Protein AF-A0A5E4D753-F1 (afdb_monomer_lite)

Secondary structure (DSSP, 8-state):
-B--------SS------EEE---TT-TT---EEEPPPPPS-SS-B------

InterPro domains:
  IPR000008 C2 domain [PF00168] (6-52)
  IPR027080 Protein Unc-13 [PTHR10480] (1-52)
  IPR035892 C2 domain superfamily [G3DSA:2.60.40.150] (1-52)
  IPR035892 C2 domain superfamily [SSF49562] (7-51)

Radius of gyration: 13.85 Å; chains: 1; bounding box: 31×22×34 Å

pLDDT: mean 87.83, std 7.29, range [67.12, 97.06]

Organism: Marmota monax (NCBI:txid9995)

Structure (mmCIF, N/CA/C/O backbone):
data_AF-A0A5E4D753-F1
#
_entry.id   AF-A0A5E4D753-F1
#
loop_
_atom_site.group_PDB
_atom_site.id
_atom_site.type_symbol
_atom_site.label_atom_id
_atom_site.label_alt_id
_atom_site.label_comp_id
_atom_site.label_asym_id
_atom_site.label_entity_id
_atom_site.label_seq_id
_atom_site.pdbx_PDB_ins_code
_atom_site.Cartn_x
_atom_site.Cartn_y
_atom_site.Cartn_z
_atom_site.occupancy
_atom_site.B_iso_or_equiv
_atom_site.auth_seq_id
_atom_site.auth_comp_id
_atom_site.auth_asym_id
_atom_site.auth_atom_id
_atom_site.pdbx_PDB_model_num
ATOM 1 N N . ILE A 1 1 ? -6.837 -9.175 -3.093 1.00 81.62 1 ILE A N 1
ATOM 2 C CA . ILE A 1 1 ? -7.105 -7.899 -3.810 1.00 81.62 1 ILE A CA 1
ATOM 3 C C . ILE A 1 1 ? -6.176 -7.810 -5.021 1.00 81.62 1 ILE A C 1
ATOM 5 O O . ILE A 1 1 ? -5.004 -8.169 -4.889 1.00 81.62 1 ILE A O 1
ATOM 9 N N . ALA A 1 2 ? -6.700 -7.392 -6.176 1.00 82.31 2 ALA A N 1
ATOM 10 C CA . ALA A 1 2 ? -5.953 -7.159 -7.414 1.00 82.31 2 ALA A CA 1
ATOM 11 C C . ALA A 1 2 ? -6.430 -5.851 -8.061 1.00 82.31 2 ALA A C 1
ATOM 13 O O . ALA A 1 2 ? -7.605 -5.507 -7.937 1.00 82.31 2 ALA A O 1
ATOM 14 N N . ILE A 1 3 ? -5.518 -5.139 -8.717 1.00 88.56 3 ILE A N 1
ATOM 15 C CA . ILE A 1 3 ? -5.787 -3.907 -9.468 1.00 88.56 3 ILE A CA 1
ATOM 16 C C . ILE A 1 3 ? -5.226 -4.116 -10.871 1.00 88.56 3 ILE A C 1
ATOM 18 O O . ILE A 1 3 ? -4.164 -4.724 -11.007 1.00 88.56 3 ILE A O 1
ATOM 22 N N . ASN A 1 4 ? -5.931 -3.621 -11.885 1.00 87.62 4 ASN A N 1
ATOM 23 C CA . ASN A 1 4 ? -5.533 -3.738 -13.282 1.00 87.62 4 ASN A CA 1
ATOM 24 C C . ASN A 1 4 ? -5.405 -2.343 -13.898 1.00 87.62 4 ASN A C 1
ATOM 26 O O . ASN A 1 4 ? -6.230 -1.475 -13.610 1.00 87.62 4 ASN A O 1
ATOM 30 N N . ASP A 1 5 ? -4.388 -2.167 -14.740 1.00 86.06 5 ASP A N 1
ATOM 31 C CA . ASP A 1 5 ? -4.215 -1.019 -15.638 1.00 86.06 5 ASP A CA 1
ATOM 32 C C . ASP A 1 5 ? -4.248 0.339 -14.929 1.00 86.06 5 ASP A C 1
ATOM 34 O O . ASP A 1 5 ? -4.881 1.298 -15.376 1.00 86.06 5 ASP A O 1
ATOM 38 N N . LEU A 1 6 ? -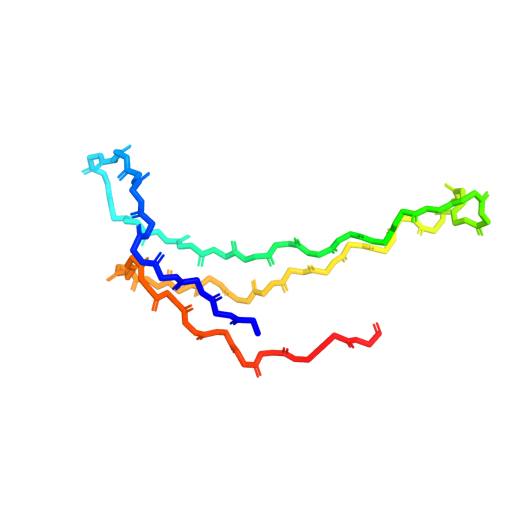3.547 0.429 -13.794 1.00 86.75 6 LEU A N 1
ATOM 39 C CA . LEU A 1 6 ? -3.452 1.684 -13.066 1.00 86.75 6 LEU A CA 1
ATOM 40 C C . LEU A 1 6 ? -2.728 2.734 -13.919 1.00 86.75 6 LEU A C 1
ATOM 42 O O . LEU A 1 6 ? -1.547 2.589 -14.233 1.00 86.75 6 LEU A O 1
ATOM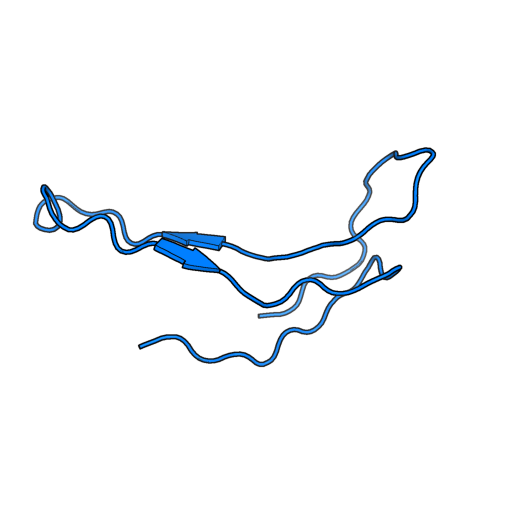 46 N N . ASN A 1 7 ? -3.426 3.819 -14.241 1.00 85.25 7 ASN A N 1
ATOM 47 C CA . ASN A 1 7 ? -2.834 4.970 -14.905 1.00 85.25 7 ASN A CA 1
ATOM 48 C C . ASN A 1 7 ? -2.300 5.948 -13.853 1.00 85.25 7 ASN A C 1
ATOM 50 O O . ASN A 1 7 ? -3.069 6.648 -13.193 1.00 85.25 7 ASN A O 1
ATOM 54 N N . TRP A 1 8 ? -0.981 5.974 -13.674 1.00 83.62 8 TRP A N 1
ATOM 55 C CA . TRP A 1 8 ? -0.319 6.875 -12.738 1.00 83.62 8 TRP A CA 1
ATOM 56 C C . TRP A 1 8 ? 0.981 7.403 -13.342 1.00 83.62 8 TRP A C 1
ATOM 58 O O . TRP A 1 8 ? 1.820 6.643 -13.821 1.00 83.62 8 TRP A O 1
ATOM 68 N N . GLN A 1 9 ? 1.165 8.721 -13.305 1.00 84.50 9 GLN A N 1
ATOM 69 C CA . GLN A 1 9 ? 2.344 9.370 -13.870 1.00 84.50 9 GLN A CA 1
ATOM 70 C C . GLN A 1 9 ? 3.432 9.506 -12.803 1.00 84.50 9 GLN A C 1
ATOM 72 O O . GLN A 1 9 ? 3.260 10.188 -11.795 1.00 84.50 9 GLN A O 1
ATOM 77 N N . THR A 1 10 ? 4.573 8.854 -13.012 1.00 83.00 10 THR A N 1
ATOM 78 C CA . THR A 1 10 ? 5.757 9.032 -12.166 1.00 83.00 10 THR A CA 1
ATOM 79 C C . THR A 1 10 ? 7.026 8.900 -12.999 1.00 83.00 10 THR A C 1
ATOM 81 O O . THR A 1 10 ? 7.098 8.078 -13.908 1.00 83.00 10 THR A O 1
ATOM 84 N N . SER A 1 11 ? 8.024 9.729 -12.695 1.00 82.12 11 SER A N 1
ATOM 85 C CA . SER A 1 11 ? 9.373 9.634 -13.264 1.00 82.12 11 SER A CA 1
ATOM 86 C C . SER A 1 11 ? 10.245 8.595 -12.549 1.00 82.12 11 SER A C 1
ATOM 88 O O . SER A 1 11 ? 11.329 8.268 -13.025 1.00 82.12 11 SER A O 1
ATOM 90 N N . ALA A 1 12 ? 9.786 8.078 -11.404 1.00 86.44 12 ALA A N 1
ATOM 91 C CA . ALA A 1 12 ? 10.482 7.089 -10.593 1.00 86.44 12 ALA A CA 1
ATOM 92 C C . ALA A 1 12 ? 9.845 5.697 -10.733 1.00 86.44 12 ALA A C 1
ATOM 94 O O . ALA A 1 12 ? 8.780 5.526 -11.321 1.00 86.44 12 ALA A O 1
ATOM 95 N N . MET A 1 13 ? 10.485 4.670 -10.167 1.00 88.94 13 MET A N 1
ATOM 96 C CA . MET A 1 13 ? 9.915 3.321 -10.166 1.00 88.94 13 MET A CA 1
ATOM 97 C C . MET A 1 13 ? 8.605 3.295 -9.370 1.00 88.94 13 MET A C 1
ATOM 99 O O . MET A 1 13 ? 8.588 3.604 -8.177 1.00 88.94 13 MET A O 1
ATOM 103 N N . PH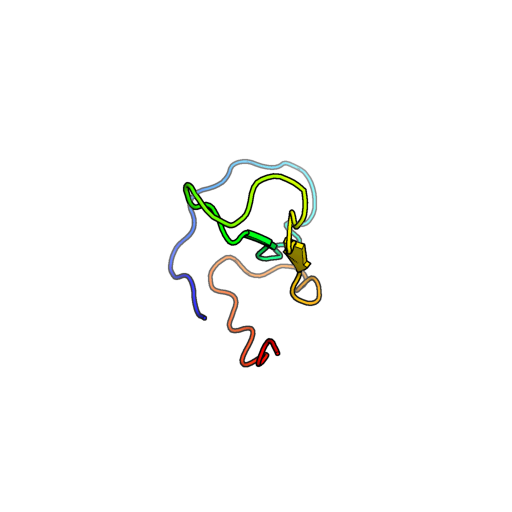E A 1 14 ? 7.525 2.860 -10.016 1.00 90.06 14 PHE A N 1
ATOM 104 C CA . PHE A 1 14 ? 6.235 2.689 -9.363 1.00 90.06 14 PHE A CA 1
ATOM 105 C C . PHE A 1 14 ? 6.267 1.511 -8.383 1.00 90.06 14 PHE A C 1
ATOM 107 O O . PHE A 1 14 ? 6.738 0.421 -8.717 1.00 90.06 14 PHE A O 1
ATOM 114 N N . ARG A 1 15 ? 5.798 1.731 -7.151 1.00 93.31 15 ARG A N 1
ATOM 115 C CA . ARG A 1 15 ? 5.858 0.743 -6.066 1.00 93.31 15 ARG A CA 1
ATOM 116 C C . ARG A 1 15 ? 4.527 0.670 -5.304 1.00 93.31 15 ARG A C 1
ATOM 118 O O . ARG A 1 15 ? 4.425 1.243 -4.219 1.00 93.31 15 ARG A O 1
ATOM 125 N N . PRO A 1 16 ? 3.484 0.035 -5.868 1.00 94.31 16 PRO A N 1
ATOM 126 C CA . PRO A 1 16 ? 2.149 0.069 -5.280 1.00 94.31 16 PRO A CA 1
ATOM 127 C C . PRO A 1 16 ? 1.994 -0.824 -4.044 1.00 94.31 16 PRO A C 1
ATOM 129 O O . PRO A 1 16 ? 2.501 -1.950 -3.993 1.00 94.31 16 PRO A O 1
ATOM 132 N N . PHE A 1 17 ? 1.167 -0.372 -3.104 1.00 95.69 17 PHE A N 1
ATOM 133 C CA . PHE A 1 17 ? 0.619 -1.136 -1.978 1.00 95.69 17 PHE A CA 1
ATOM 134 C C . PHE A 1 17 ? -0.848 -0.731 -1.752 1.00 95.69 17 PHE A C 1
ATOM 136 O O . PHE A 1 17 ? -1.287 0.302 -2.255 1.00 95.69 17 PHE A O 1
ATOM 143 N N . VAL A 1 18 ? -1.607 -1.540 -1.012 1.00 95.00 18 VAL A N 1
ATOM 144 C CA . VAL A 1 18 ? -3.010 -1.270 -0.665 1.00 95.00 18 VAL A CA 1
ATOM 145 C C . VAL A 1 18 ? -3.142 -1.156 0.850 1.00 95.00 18 VAL A C 1
ATOM 147 O O . VAL A 1 18 ? -2.703 -2.046 1.571 1.00 95.00 18 VAL A O 1
ATOM 150 N N . GLU A 1 19 ? -3.775 -0.086 1.332 1.00 93.88 19 GLU A N 1
ATOM 151 C CA . GLU A 1 19 ? -4.220 0.049 2.725 1.00 93.88 19 GLU A CA 1
ATOM 152 C C . GLU A 1 19 ? -5.733 -0.194 2.807 1.00 93.88 19 GLU A C 1
ATOM 154 O O . GLU A 1 19 ? -6.508 0.347 2.018 1.00 93.88 19 GLU A O 1
ATOM 159 N N . VAL A 1 20 ? -6.157 -1.002 3.775 1.00 90.69 20 VAL A N 1
ATOM 160 C CA . VAL A 1 20 ? -7.557 -1.260 4.113 1.00 90.69 20 VAL A CA 1
ATOM 161 C C . VAL A 1 20 ? -7.852 -0.627 5.467 1.00 90.69 20 VAL A C 1
ATOM 163 O O . VAL A 1 20 ? -7.127 -0.843 6.439 1.00 90.69 20 VAL A O 1
ATOM 166 N N . CYS A 1 21 ? -8.937 0.142 5.536 1.00 89.31 21 CYS A N 1
ATOM 167 C CA . CYS A 1 21 ? -9.397 0.803 6.751 1.00 89.31 21 CYS A CA 1
ATOM 168 C C . CYS A 1 21 ? -10.860 0.436 7.017 1.00 89.31 21 CYS A C 1
ATOM 170 O O . CYS A 1 21 ? -11.701 0.560 6.127 1.00 89.31 21 CYS A O 1
ATOM 172 N N . LEU A 1 22 ? -11.166 0.001 8.238 1.00 87.44 22 LEU A N 1
ATOM 173 C CA . LEU A 1 22 ? -12.542 -0.229 8.678 1.00 87.44 22 LEU A CA 1
ATOM 174 C C . LEU A 1 22 ? -13.110 1.059 9.280 1.00 87.44 22 LEU A C 1
ATOM 176 O O . LEU A 1 22 ? -12.564 1.592 10.246 1.00 87.44 22 LEU A O 1
ATOM 180 N N . LEU A 1 23 ? -14.216 1.543 8.714 1.00 86.19 23 LEU A N 1
ATOM 181 C CA . LEU A 1 23 ? -14.920 2.750 9.146 1.00 86.19 23 LEU A CA 1
ATOM 182 C C . LEU A 1 23 ? -16.359 2.390 9.524 1.00 86.19 23 LEU A C 1
ATOM 184 O O . LEU A 1 23 ? -17.007 1.615 8.824 1.00 86.19 23 LEU A O 1
ATOM 188 N N . GLY A 1 24 ? -16.869 2.938 10.626 1.00 84.56 24 GLY A N 1
ATOM 189 C CA . GLY A 1 24 ? -18.239 2.679 11.059 1.00 84.56 24 GLY A CA 1
ATOM 190 C C . GLY A 1 24 ? -18.591 3.342 12.392 1.00 84.56 24 GLY A C 1
ATOM 191 O O . GLY A 1 24 ? -17.692 3.635 13.182 1.00 84.56 24 GLY A O 1
ATOM 192 N N . PRO A 1 25 ? -19.890 3.557 12.665 1.00 84.25 25 PRO A N 1
ATOM 193 C CA . PRO A 1 25 ? -20.363 4.306 13.834 1.00 84.25 25 PRO A CA 1
ATOM 194 C C . PRO A 1 25 ? -19.945 3.680 15.174 1.00 84.25 25 PRO A C 1
ATOM 196 O O . PRO A 1 25 ? -19.712 4.396 16.139 1.00 84.25 25 PRO A O 1
ATOM 199 N N . ASN A 1 26 ? -19.757 2.357 15.215 1.00 84.06 26 ASN A N 1
ATOM 200 C CA . ASN A 1 26 ? -19.335 1.622 16.415 1.00 84.06 26 ASN A CA 1
ATOM 201 C C . ASN A 1 26 ? -17.821 1.327 16.451 1.00 84.06 26 ASN A C 1
ATOM 203 O O . ASN A 1 26 ? -17.363 0.515 17.251 1.00 84.06 26 ASN A O 1
ATOM 207 N N . LEU A 1 27 ? -17.036 1.946 15.562 1.00 78.69 27 LEU A N 1
ATOM 208 C CA . LEU A 1 27 ? -15.584 1.754 15.444 1.00 78.69 27 LEU A CA 1
ATOM 209 C C . LEU A 1 27 ? -14.785 2.973 15.939 1.00 78.69 27 LEU A C 1
ATOM 211 O O . LEU A 1 27 ? -13.603 3.082 15.625 1.00 78.69 27 LEU A O 1
ATOM 215 N N . GLY A 1 28 ? -15.421 3.857 16.723 1.00 71.31 28 GLY A N 1
ATOM 216 C CA . GLY A 1 28 ? -14.934 5.190 17.117 1.00 71.31 28 GLY A CA 1
ATOM 217 C C . GLY A 1 28 ? -13.443 5.272 17.458 1.00 71.31 28 GLY A C 1
ATOM 218 O O . GLY A 1 28 ? -12.711 6.005 16.797 1.00 71.31 28 GLY A O 1
ATOM 219 N N . ASP A 1 29 ? -12.973 4.455 18.405 1.00 69.38 29 ASP A N 1
ATOM 220 C CA . ASP A 1 29 ? -11.563 4.470 18.838 1.00 69.38 29 ASP A CA 1
ATOM 221 C C . ASP A 1 29 ? -10.704 3.403 18.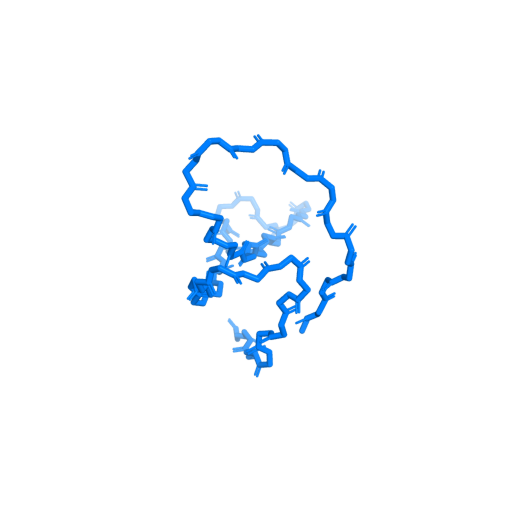144 1.00 69.38 29 ASP A C 1
ATOM 223 O O . ASP A 1 29 ? -9.474 3.416 18.202 1.00 69.38 29 ASP A O 1
ATOM 227 N N . LYS A 1 30 ? -11.343 2.452 17.456 1.00 67.56 30 LYS A N 1
ATOM 228 C CA . LYS A 1 30 ? -10.680 1.323 16.797 1.00 67.56 30 LYS A CA 1
ATOM 229 C C . LYS A 1 30 ? -10.511 1.614 15.313 1.00 67.56 30 LYS A C 1
ATOM 231 O O . LYS A 1 30 ? -11.103 0.946 14.466 1.00 67.56 30 LYS A O 1
ATOM 236 N N . LYS A 1 31 ? -9.626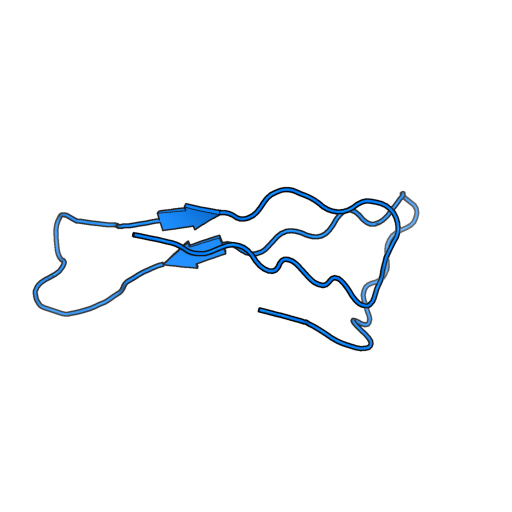 2.560 14.985 1.00 67.12 31 LYS A N 1
ATOM 237 C CA . LYS A 1 31 ? -9.101 2.686 13.617 1.00 67.12 31 LYS A CA 1
ATOM 238 C C . LYS A 1 31 ? -8.234 1.466 13.295 1.00 67.12 31 LYS A C 1
ATOM 240 O O . LYS A 1 31 ? -7.031 1.459 13.532 1.00 67.12 31 LYS A O 1
ATOM 245 N N . ARG A 1 32 ? -8.855 0.412 12.763 1.00 80.88 32 ARG A N 1
ATOM 246 C CA . ARG A 1 32 ? -8.148 -0.752 12.220 1.00 80.88 32 ARG A CA 1
ATOM 247 C C . ARG A 1 32 ? -7.684 -0.422 10.805 1.00 80.88 32 ARG A C 1
ATOM 249 O O . ARG A 1 32 ? -8.489 -0.435 9.875 1.00 80.88 32 ARG A O 1
ATOM 256 N N . LYS A 1 33 ? -6.393 -0.114 10.674 1.00 89.56 33 LYS A N 1
ATOM 257 C CA . LYS A 1 33 ? -5.693 0.034 9.395 1.00 89.56 33 LYS A CA 1
ATOM 258 C C . LYS A 1 33 ? -4.766 -1.154 9.181 1.00 89.56 33 LYS A C 1
ATOM 260 O O . LYS A 1 33 ? -4.004 -1.495 10.083 1.00 89.56 33 LYS A O 1
ATOM 265 N N . GLN A 1 34 ? -4.830 -1.767 8.006 1.00 92.19 34 GLN A N 1
ATOM 266 C CA . GLN A 1 34 ? -3.943 -2.860 7.607 1.00 92.19 34 GLN A CA 1
ATOM 267 C C . GLN A 1 34 ? -3.425 -2.593 6.196 1.00 92.19 34 GLN A C 1
ATOM 269 O O . GLN A 1 34 ? -4.194 -2.202 5.323 1.00 92.19 34 GLN A O 1
ATOM 274 N N . GLY A 1 35 ? -2.125 -2.769 5.980 1.00 94.88 35 GLY A N 1
ATOM 275 C CA . GLY A 1 35 ? -1.477 -2.526 4.692 1.00 94.88 35 GLY A CA 1
ATOM 276 C C . GLY A 1 35 ? -0.931 -3.811 4.091 1.00 94.88 35 GLY A C 1
ATOM 277 O O . GLY A 1 35 ? -0.450 -4.677 4.822 1.00 94.88 35 GLY A O 1
ATOM 278 N N . THR A 1 36 ? -0.983 -3.927 2.766 1.00 97.06 36 THR A N 1
ATOM 279 C CA . THR A 1 36 ? -0.289 -4.998 2.051 1.00 97.06 36 THR A CA 1
ATOM 280 C C . THR A 1 36 ? 1.207 -4.722 1.966 1.00 97.06 36 THR A C 1
ATOM 282 O O . THR A 1 36 ? 1.662 -3.583 2.102 1.00 97.06 36 THR A O 1
ATOM 285 N N . LYS A 1 37 ? 1.986 -5.740 1.604 1.00 96.56 37 LYS A N 1
ATOM 286 C CA . LYS A 1 37 ? 3.371 -5.524 1.172 1.00 96.56 37 LYS A CA 1
ATOM 287 C C . LYS A 1 37 ? 3.413 -4.714 -0.123 1.00 96.56 37 LYS A C 1
ATOM 289 O O . LYS A 1 37 ? 2.569 -4.864 -1.009 1.00 96.56 37 LYS A O 1
ATOM 294 N N . THR A 1 38 ? 4.450 -3.899 -0.265 1.00 96.00 38 THR A N 1
ATOM 295 C CA . THR A 1 38 ? 4.730 -3.164 -1.499 1.00 96.00 38 THR A CA 1
ATOM 296 C C . THR A 1 38 ? 5.178 -4.113 -2.612 1.00 96.00 38 THR A C 1
ATOM 298 O O . THR A 1 38 ? 6.019 -4.988 -2.396 1.00 96.00 38 THR A O 1
ATOM 301 N N . LYS A 1 39 ? 4.643 -3.933 -3.823 1.00 94.81 39 LYS A N 1
ATOM 302 C CA . LYS A 1 39 ? 5.139 -4.578 -5.049 1.00 94.81 39 LYS A CA 1
ATOM 303 C C . LYS A 1 39 ? 5.983 -3.579 -5.833 1.00 94.81 39 LYS A C 1
ATOM 305 O O . LYS A 1 39 ? 5.696 -2.392 -5.800 1.00 94.81 39 LYS A O 1
ATOM 310 N N . SER A 1 40 ? 7.007 -4.045 -6.540 1.00 93.62 40 SER A N 1
ATOM 311 C CA . SER A 1 40 ? 7.898 -3.179 -7.323 1.00 93.62 40 SER A CA 1
ATOM 312 C C . SER A 1 40 ? 7.590 -3.267 -8.812 1.00 93.62 40 SER A C 1
ATOM 314 O O . SER A 1 40 ? 7.416 -4.363 -9.338 1.00 93.62 40 SER A O 1
ATOM 316 N N . ASN A 1 41 ? 7.592 -2.115 -9.480 1.00 91.69 41 ASN A N 1
ATOM 317 C CA . ASN A 1 41 ? 7.573 -1.955 -10.932 1.00 91.69 41 ASN A CA 1
ATOM 318 C C . ASN A 1 41 ? 6.439 -2.705 -11.653 1.00 91.69 41 ASN A C 1
ATOM 320 O O . ASN A 1 41 ? 6.670 -3.392 -12.645 1.00 91.69 41 ASN A O 1
ATOM 324 N N . THR A 1 42 ? 5.210 -2.607 -11.142 1.00 91.38 42 THR A N 1
ATOM 325 C CA . THR A 1 42 ? 4.035 -3.221 -11.775 1.00 91.38 42 THR A CA 1
ATOM 326 C C . THR A 1 42 ? 2.821 -2.309 -11.696 1.00 91.38 42 THR A C 1
ATOM 328 O O . THR A 1 42 ? 2.505 -1.789 -10.629 1.00 91.38 42 THR A O 1
ATOM 331 N N . TRP A 1 43 ? 2.130 -2.147 -12.824 1.00 89.75 43 TRP A N 1
ATOM 332 C CA . TRP A 1 43 ? 0.869 -1.404 -12.932 1.00 89.75 43 TRP A CA 1
ATOM 333 C C . TRP A 1 43 ? -0.368 -2.263 -12.636 1.00 89.75 43 TRP A C 1
ATOM 335 O O . TRP A 1 43 ? -1.448 -1.721 -12.412 1.00 89.75 43 TRP A O 1
ATOM 345 N N . SER A 1 44 ? -0.189 -3.587 -12.566 1.00 92.44 44 SER A N 1
ATOM 346 C CA . SER A 1 44 ? -1.259 -4.556 -12.303 1.00 92.44 44 SER A CA 1
ATOM 347 C C . SER A 1 44 ? -0.880 -5.499 -11.146 1.00 92.44 44 SER A C 1
ATOM 349 O O . SER A 1 44 ? -0.626 -6.692 -11.359 1.00 92.44 44 SER A O 1
ATOM 351 N N . PRO A 1 45 ? -0.744 -4.985 -9.905 1.00 94.56 45 PRO A N 1
ATOM 352 C CA . PRO A 1 45 ? -0.316 -5.785 -8.764 1.00 94.56 45 PRO A CA 1
ATOM 353 C C . PRO A 1 45 ? -1.393 -6.782 -8.300 1.00 94.56 45 PRO A C 1
ATOM 355 O O . PRO A 1 45 ? -2.574 -6.456 -8.157 1.00 94.56 45 PRO A O 1
ATOM 358 N N . LYS A 1 46 ? -0.952 -8.000 -7.958 1.00 96.12 46 LYS A N 1
ATOM 359 C CA . LYS A 1 46 ? -1.736 -9.012 -7.228 1.00 96.12 46 LYS A CA 1
ATOM 360 C C . LYS A 1 46 ? -1.117 -9.231 -5.845 1.00 96.12 46 LYS A C 1
ATOM 362 O O . LYS A 1 46 ? 0.044 -9.636 -5.750 1.00 96.12 46 LYS A O 1
ATOM 367 N N . TYR A 1 47 ? -1.876 -8.956 -4.783 1.00 95.25 47 TYR A N 1
ATOM 368 C CA . TYR A 1 47 ? -1.362 -9.017 -3.406 1.00 95.25 47 TYR A CA 1
ATOM 369 C C . TYR A 1 47 ? -1.584 -10.379 -2.746 1.00 95.25 47 TYR A C 1
ATOM 371 O O . TYR A 1 47 ? -0.670 -10.894 -2.120 1.00 95.25 47 TYR A O 1
ATOM 379 N N . ASN A 1 48 ? -2.756 -10.997 -2.941 1.00 94.38 48 ASN A N 1
ATOM 380 C CA . ASN A 1 48 ? -3.129 -12.297 -2.347 1.00 94.38 48 ASN A CA 1
ATOM 381 C C . ASN A 1 48 ? -2.897 -12.399 -0.820 1.00 94.38 48 ASN A C 1
ATOM 383 O O . ASN A 1 48 ? -2.736 -13.490 -0.285 1.00 94.38 48 ASN A O 1
ATOM 387 N N . GLU A 1 49 ? -2.891 -11.262 -0.123 1.00 94.38 49 GLU A N 1
ATOM 388 C CA . GLU A 1 49 ? -2.765 -11.170 1.332 1.00 94.38 49 GLU A CA 1
ATOM 389 C C . GLU A 1 49 ? -4.148 -11.244 1.992 1.00 94.38 49 GLU A C 1
ATOM 391 O O . GLU A 1 49 ? -5.138 -10.768 1.427 1.00 94.38 49 GLU A O 1
ATOM 396 N N . THR A 1 50 ? -4.205 -11.852 3.180 1.00 92.00 50 THR A N 1
ATOM 397 C CA . THR A 1 50 ? -5.411 -11.937 4.016 1.00 92.00 50 THR A CA 1
ATOM 398 C C . THR A 1 50 ? -5.186 -11.137 5.294 1.00 92.00 50 THR A C 1
ATOM 400 O O . THR A 1 50 ? -4.129 -11.243 5.912 1.00 92.00 50 THR A O 1
ATOM 403 N N . PHE A 1 51 ? -6.187 -10.348 5.670 1.00 87.38 51 PHE A N 1
ATOM 404 C CA . PHE A 1 51 ? -6.206 -9.485 6.849 1.00 87.38 51 PHE A CA 1
ATOM 405 C C . PHE A 1 51 ? -7.120 -10.099 7.924 1.00 87.38 51 PH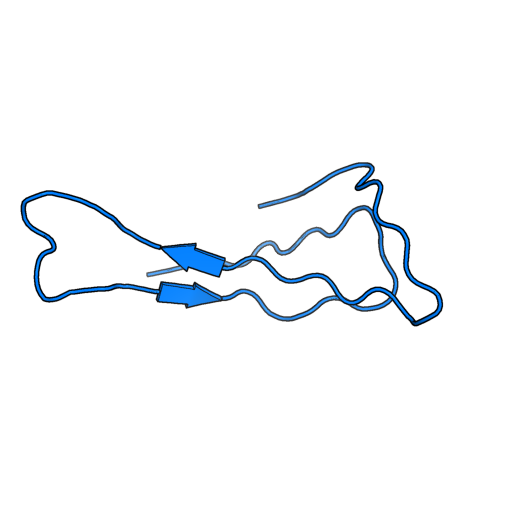E A C 1
ATOM 407 O O . PHE A 1 51 ? -8.137 -10.697 7.568 1.00 87.38 51 PHE A O 1
ATOM 414 N N . GLN A 1 52 ? -6.764 -9.969 9.208 1.00 82.88 52 GLN A N 1
ATOM 415 C CA . GLN A 1 52 ? -7.533 -10.485 10.361 1.00 82.88 52 GLN A CA 1
ATOM 416 C C . GLN A 1 52 ? -7.999 -9.355 11.288 1.00 82.88 52 GLN A C 1
ATOM 418 O O . GLN A 1 52 ? -7.252 -8.364 11.440 1.00 82.88 52 GLN A O 1
#

Foldseek 3Di:
DKDPDDDDDDPDKDKDKDKDWDDDPVCVPPGDIDIFDIDTRDRIDDGPDDDD

Sequence (52 aa):
IAINDLNWQTSAMFRPFVEVCLLGPNLGDKKRKQGTKTKSNTWSPKYNETFQ